Protein AF-A0A955NPN9-F1 (afdb_monomer)

Nearest PDB structures (foldseek):
  5m6d-assembly1_A  TM=6.287E-01  e=2.490E-02  Streptococcus pneumoniae
  8i7e-assembly1_A  TM=6.108E-01  e=1.784E-02  Salmonella enterica subsp. enterica serovar Typhi
  7z3s-assembly1_A  TM=9.015E-01  e=1.969E-01  Geobacillus stearothermophilus
  3nkl-assembly1_A  TM=7.163E-01  e=1.234E-01  Aliivibrio fischeri ES114
  4jn6-assembly1_D  TM=9.099E-01  e=6.991E-01  Mycobacterium tuberculosis

Mean predicted aligned error: 5.0 Å

Structure (mmCIF, N/CA/C/O backbone):
data_AF-A0A955NPN9-F1
#
_entry.id   AF-A0A955NPN9-F1
#
loop_
_atom_site.group_PDB
_atom_site.id
_atom_site.type_symbol
_atom_site.label_atom_id
_atom_site.label_alt_id
_atom_site.label_comp_id
_atom_site.label_asym_id
_atom_site.label_entity_id
_atom_site.label_seq_id
_atom_site.pdbx_PDB_ins_code
_atom_site.Cartn_x
_atom_site.Cartn_y
_atom_site.Cartn_z
_atom_site.occupancy
_atom_site.B_iso_or_equiv
_atom_site.auth_seq_id
_atom_site.auth_comp_id
_atom_site.auth_asym_id
_atom_site.auth_atom_id
_atom_site.pdbx_PDB_model_num
ATOM 1 N N . MET A 1 1 ? -21.944 3.449 19.389 1.00 42.56 1 MET A N 1
ATOM 2 C CA . MET A 1 1 ? -20.756 2.567 19.412 1.00 42.56 1 MET A CA 1
ATOM 3 C C . MET A 1 1 ? -19.534 3.445 19.206 1.00 42.56 1 MET A C 1
ATOM 5 O O . MET A 1 1 ? -19.521 4.190 18.235 1.00 42.56 1 MET A O 1
ATOM 9 N N . ALA A 1 2 ? -18.571 3.451 20.130 1.00 49.12 2 ALA A N 1
ATOM 10 C CA . ALA A 1 2 ? -17.327 4.191 19.923 1.00 49.12 2 ALA A CA 1
ATOM 11 C C . ALA A 1 2 ? -16.577 3.543 18.753 1.00 49.12 2 ALA A C 1
ATOM 13 O O . ALA A 1 2 ? -16.362 2.332 18.766 1.00 49.12 2 ALA A O 1
ATOM 14 N N . ALA A 1 3 ? -16.232 4.320 17.725 1.00 59.22 3 ALA A N 1
ATOM 15 C CA . ALA A 1 3 ? -15.410 3.821 16.635 1.00 59.22 3 ALA A CA 1
ATOM 16 C C . ALA A 1 3 ? -14.090 3.320 17.236 1.00 59.22 3 ALA A C 1
ATOM 18 O O . ALA A 1 3 ? -13.367 4.090 17.871 1.00 59.22 3 ALA A O 1
ATOM 19 N N . THR A 1 4 ? -13.790 2.030 17.086 1.00 62.12 4 THR A N 1
ATOM 20 C CA . THR A 1 4 ? -12.486 1.470 17.452 1.00 62.12 4 THR A CA 1
ATOM 21 C C . THR A 1 4 ? -11.408 2.318 16.786 1.00 62.12 4 THR A C 1
ATOM 23 O O . THR A 1 4 ? -11.417 2.467 15.563 1.00 62.12 4 THR A O 1
ATOM 26 N N . LYS A 1 5 ? -10.530 2.935 17.584 1.00 77.56 5 LYS A N 1
ATOM 27 C CA . LYS A 1 5 ? -9.521 3.891 17.112 1.00 77.56 5 LYS A CA 1
ATOM 28 C C . LYS A 1 5 ? -8.542 3.179 16.172 1.00 77.56 5 LYS A C 1
ATOM 30 O O . LYS A 1 5 ? -7.587 2.557 16.622 1.00 77.56 5 LYS A O 1
ATOM 35 N N . GLN A 1 6 ? -8.813 3.241 14.872 1.00 87.88 6 GLN A N 1
ATOM 36 C CA . GLN A 1 6 ? -8.010 2.588 13.845 1.00 87.88 6 GLN A CA 1
ATOM 37 C C . GLN A 1 6 ? -6.789 3.445 13.507 1.00 87.88 6 GLN A C 1
ATOM 39 O O . GLN A 1 6 ? -6.914 4.619 13.154 1.00 87.88 6 GLN A O 1
ATOM 44 N N . VAL A 1 7 ? -5.602 2.851 13.586 1.00 94.31 7 VAL A N 1
ATOM 45 C CA . VAL A 1 7 ? -4.355 3.475 13.152 1.00 94.31 7 VAL A CA 1
ATOM 46 C C . VAL A 1 7 ? -4.314 3.466 11.627 1.00 94.31 7 VAL A C 1
ATOM 48 O O . VAL A 1 7 ? -4.309 2.415 10.983 1.00 94.31 7 VAL A O 1
ATOM 51 N N . ARG A 1 8 ? -4.307 4.666 11.047 1.00 95.25 8 ARG A N 1
ATOM 52 C CA . ARG A 1 8 ? -4.221 4.891 9.604 1.00 95.25 8 ARG A CA 1
ATOM 53 C C . ARG A 1 8 ? -2.757 5.059 9.223 1.00 95.25 8 ARG A C 1
ATOM 55 O O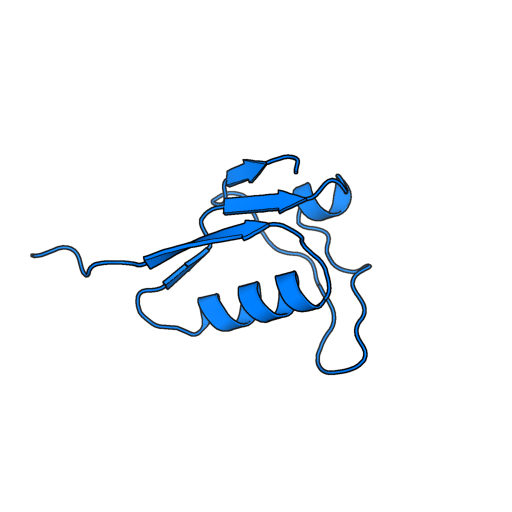 . ARG A 1 8 ? -2.123 6.017 9.649 1.00 95.25 8 ARG A O 1
ATOM 62 N N . VAL A 1 9 ? -2.237 4.127 8.436 1.00 96.31 9 VAL A N 1
ATOM 63 C CA . VAL A 1 9 ? -0.818 4.054 8.085 1.00 96.31 9 VAL A CA 1
ATOM 64 C C . VAL A 1 9 ? -0.599 4.562 6.663 1.00 96.31 9 VAL A C 1
ATOM 66 O O . VAL A 1 9 ? -1.338 4.196 5.746 1.00 96.31 9 VAL A O 1
ATOM 69 N N . GLY A 1 10 ? 0.421 5.401 6.491 1.00 96.50 10 GLY A N 1
ATOM 70 C CA . GLY A 1 10 ? 0.998 5.742 5.194 1.00 96.50 10 GLY A CA 1
ATOM 71 C C . GLY A 1 10 ? 2.360 5.070 5.035 1.00 96.50 10 GLY A C 1
ATOM 72 O O . GL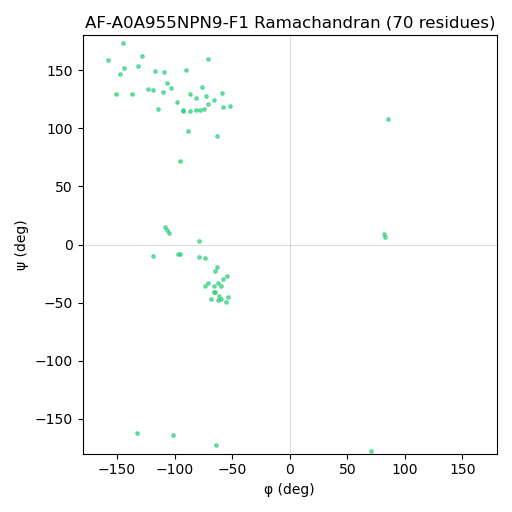Y A 1 10 ? 3.120 5.024 6.000 1.00 96.50 10 GLY A O 1
ATOM 73 N N . ILE A 1 11 ? 2.665 4.547 3.847 1.00 96.44 11 ILE A N 1
ATOM 74 C CA . ILE A 1 11 ? 3.975 3.954 3.537 1.00 96.44 11 ILE A CA 1
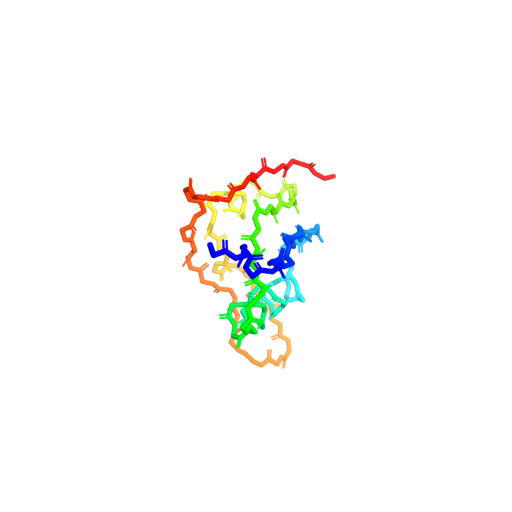ATOM 75 C C . ILE A 1 11 ? 4.660 4.800 2.466 1.00 96.44 11 ILE A C 1
ATOM 77 O O . ILE A 1 11 ? 4.165 4.885 1.348 1.00 96.44 11 ILE A O 1
ATOM 81 N N . ALA A 1 12 ? 5.800 5.401 2.796 1.00 96.50 12 ALA A N 1
ATOM 82 C CA . ALA A 1 12 ? 6.657 6.080 1.829 1.00 96.50 12 ALA A CA 1
ATOM 83 C C . ALA A 1 12 ? 7.798 5.140 1.414 1.00 96.50 12 ALA A C 1
ATOM 85 O O . ALA A 1 12 ? 8.542 4.650 2.263 1.00 96.50 12 ALA A O 1
ATOM 86 N N . GLY A 1 13 ? 7.905 4.872 0.117 1.00 95.00 13 GLY A N 1
ATOM 87 C CA . GLY A 1 13 ? 8.806 3.888 -0.465 1.00 95.00 13 GLY A CA 1
ATOM 88 C C . GLY A 1 13 ? 8.208 2.481 -0.481 1.00 95.00 13 GLY A C 1
ATOM 89 O O . GLY A 1 13 ? 8.156 1.773 0.526 1.00 95.00 13 GLY A O 1
ATOM 90 N N . ILE A 1 14 ? 7.840 2.020 -1.670 1.00 94.31 14 ILE A N 1
ATOM 91 C CA . ILE A 1 14 ? 7.442 0.646 -1.960 1.00 94.31 14 ILE A CA 1
ATOM 92 C C . ILE A 1 14 ? 8.676 -0.100 -2.481 1.00 94.31 14 ILE A C 1
ATOM 94 O O . ILE A 1 14 ? 8.858 -0.386 -3.661 1.00 94.31 14 ILE A O 1
ATOM 98 N N . GLY A 1 15 ? 9.599 -0.370 -1.565 1.00 92.31 15 GLY A N 1
ATOM 99 C CA . GLY A 1 15 ? 10.691 -1.324 -1.761 1.00 92.31 15 GLY A CA 1
ATOM 100 C C . GLY A 1 15 ? 10.389 -2.652 -1.074 1.00 92.31 15 GLY A C 1
ATOM 101 O O . GLY A 1 15 ? 9.270 -2.902 -0.628 1.00 92.31 15 GLY A O 1
ATOM 102 N N . PHE A 1 16 ? 11.413 -3.483 -0.894 1.00 91.31 16 PHE A N 1
ATOM 103 C CA . PHE A 1 16 ? 11.286 -4.733 -0.143 1.00 91.31 16 PHE A CA 1
ATOM 104 C C . PHE A 1 16 ? 10.701 -4.527 1.271 1.00 91.31 16 PHE A C 1
ATOM 106 O O . PHE A 1 16 ? 9.754 -5.209 1.672 1.00 91.31 16 PHE A O 1
ATOM 113 N N . MET A 1 17 ? 11.192 -3.521 2.005 1.00 91.69 17 MET A N 1
ATOM 114 C CA . MET A 1 17 ? 10.657 -3.195 3.332 1.00 91.69 17 MET A CA 1
ATOM 115 C C . MET A 1 17 ? 9.261 -2.576 3.274 1.00 91.69 17 MET A C 1
ATOM 117 O O . MET A 1 17 ? 8.463 -2.839 4.170 1.00 91.69 17 MET A O 1
ATOM 121 N N . GLY A 1 18 ? 8.939 -1.809 2.231 1.00 93.56 18 GLY A N 1
ATOM 122 C CA . GLY A 1 18 ? 7.602 -1.241 2.040 1.00 93.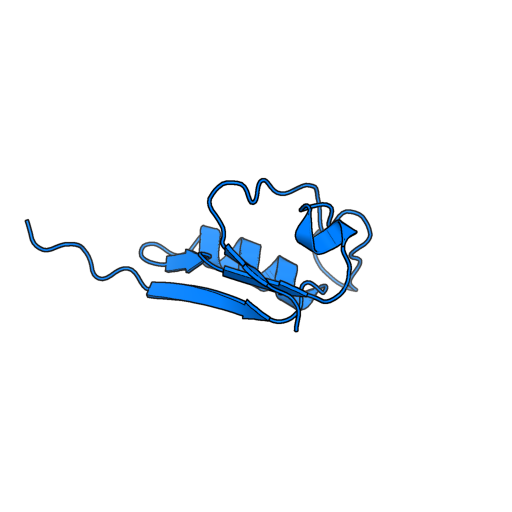56 18 GLY A CA 1
ATOM 123 C C . GLY A 1 18 ? 6.543 -2.332 1.886 1.00 93.56 18 GLY A C 1
ATOM 124 O O . GLY A 1 18 ? 5.547 -2.331 2.605 1.00 93.56 18 GLY A O 1
ATOM 125 N N . VAL A 1 19 ? 6.811 -3.329 1.035 1.00 93.00 19 VAL A N 1
ATOM 126 C CA . VAL A 1 19 ? 5.951 -4.516 0.862 1.00 93.00 19 VAL A CA 1
ATOM 127 C C . VAL A 1 19 ? 5.833 -5.314 2.159 1.00 93.00 19 VAL A C 1
ATOM 129 O O . VAL A 1 19 ? 4.735 -5.712 2.549 1.00 93.00 19 VAL A O 1
ATOM 132 N N . THR A 1 20 ? 6.953 -5.521 2.855 1.00 92.50 20 THR A N 1
ATOM 133 C CA . THR A 1 20 ? 6.971 -6.265 4.122 1.00 92.50 20 THR A CA 1
ATOM 134 C C . THR A 1 20 ? 6.083 -5.592 5.171 1.00 92.50 20 THR A C 1
ATOM 136 O O . THR A 1 20 ? 5.242 -6.251 5.784 1.00 92.50 20 THR A O 1
ATOM 139 N N . HIS A 1 21 ? 6.205 -4.272 5.338 1.00 93.94 21 HIS A N 1
ATOM 140 C CA . HIS A 1 21 ? 5.356 -3.511 6.253 1.00 93.94 21 HIS A CA 1
ATOM 141 C C . HIS A 1 21 ? 3.898 -3.496 5.799 1.00 93.94 21 HIS A C 1
ATOM 143 O O . HIS A 1 21 ? 3.014 -3.675 6.631 1.00 93.94 21 HIS A O 1
ATOM 149 N N . TYR A 1 22 ? 3.630 -3.351 4.498 1.00 94.12 22 TYR A N 1
ATOM 150 C CA . TYR A 1 22 ? 2.274 -3.421 3.955 1.00 94.12 22 TYR A CA 1
ATOM 151 C C . TYR A 1 22 ? 1.581 -4.736 4.347 1.00 94.12 22 TYR A C 1
ATOM 153 O O . TYR A 1 22 ? 0.483 -4.726 4.908 1.00 94.12 22 TYR A O 1
ATOM 161 N N . GLY A 1 23 ? 2.261 -5.869 4.140 1.00 92.06 23 GLY A N 1
ATOM 162 C CA . GLY A 1 23 ? 1.762 -7.186 4.534 1.00 92.06 23 GLY A CA 1
ATOM 163 C C . GLY A 1 23 ? 1.637 -7.367 6.051 1.00 92.06 23 GLY A C 1
ATOM 164 O O . GLY A 1 23 ? 0.700 -8.019 6.512 1.00 92.06 23 GLY A O 1
ATOM 165 N N . ALA A 1 24 ? 2.545 -6.786 6.840 1.00 93.06 24 ALA A N 1
ATOM 166 C CA . ALA A 1 24 ? 2.486 -6.840 8.300 1.00 93.06 24 ALA A CA 1
ATOM 167 C C . ALA A 1 24 ? 1.298 -6.040 8.856 1.00 93.06 24 ALA A C 1
ATOM 169 O O . ALA A 1 24 ? 0.533 -6.566 9.662 1.00 93.06 24 ALA A O 1
ATOM 170 N N . PHE A 1 25 ? 1.084 -4.807 8.383 1.00 93.62 25 PHE A N 1
ATOM 171 C CA . PHE A 1 25 ? -0.037 -3.966 8.811 1.00 93.62 25 PHE A CA 1
ATOM 172 C C . PHE A 1 25 ? -1.397 -4.580 8.477 1.00 93.62 25 PHE A C 1
ATOM 174 O O . PHE A 1 25 ? -2.324 -4.436 9.268 1.00 93.62 25 PHE A O 1
ATOM 181 N N . GLY A 1 26 ? -1.512 -5.321 7.369 1.00 89.31 26 GLY A N 1
ATOM 182 C CA . GLY A 1 26 ? -2.729 -6.069 7.036 1.00 89.31 26 GLY A CA 1
ATOM 183 C C . GLY A 1 26 ? -3.089 -7.174 8.041 1.00 89.31 26 GLY A C 1
ATOM 184 O O . GLY A 1 26 ? -4.240 -7.597 8.092 1.00 89.31 26 GLY A O 1
ATOM 185 N N . LYS A 1 27 ? -2.130 -7.627 8.859 1.00 92.12 27 LYS A N 1
ATOM 186 C CA . LYS A 1 27 ? -2.330 -8.662 9.888 1.00 92.12 27 LYS A CA 1
ATOM 187 C C . LYS A 1 27 ? -2.582 -8.090 11.284 1.00 92.12 27 LYS A C 1
ATOM 189 O O . LYS A 1 27 ? -2.889 -8.859 12.189 1.00 92.12 27 LYS A O 1
ATOM 194 N N . ILE A 1 28 ? -2.435 -6.778 11.481 1.00 93.12 28 ILE A N 1
ATOM 195 C CA . ILE A 1 28 ? -2.589 -6.131 12.789 1.00 93.12 28 ILE A CA 1
ATOM 196 C C . ILE A 1 28 ? -4.037 -5.640 12.942 1.00 93.12 28 ILE A C 1
ATOM 198 O O . ILE A 1 28 ? -4.451 -4.723 12.225 1.00 93.12 28 ILE A O 1
ATOM 202 N N . PRO A 1 29 ? -4.817 -6.185 13.896 1.00 91.94 29 PRO A N 1
ATOM 203 C CA . PRO A 1 29 ? -6.150 -5.674 14.189 1.00 91.94 29 PRO A CA 1
ATOM 204 C C . PRO A 1 29 ? -6.090 -4.199 14.595 1.00 91.94 29 PRO A C 1
ATOM 206 O O . PRO A 1 29 ? -5.301 -3.807 15.451 1.00 91.94 29 PRO A O 1
ATOM 209 N N . GLY A 1 30 ? -6.928 -3.368 13.975 1.00 91.56 30 GLY A N 1
ATOM 210 C CA . GLY A 1 30 ? -6.953 -1.930 14.247 1.00 91.56 30 GLY A CA 1
ATOM 211 C C . GLY A 1 30 ? -5.894 -1.113 13.500 1.00 91.56 30 GLY A C 1
ATOM 212 O O . GLY A 1 30 ? -5.826 0.092 13.725 1.00 91.56 30 GLY A O 1
ATOM 213 N N . ALA A 1 31 ? -5.125 -1.702 12.579 1.00 93.81 31 ALA A N 1
ATOM 214 C CA . ALA A 1 31 ? -4.292 -0.966 11.628 1.00 93.81 31 ALA A CA 1
ATOM 215 C C . ALA A 1 31 ? -4.864 -1.065 10.206 1.00 93.81 31 ALA A C 1
ATOM 217 O O . ALA A 1 31 ? -5.504 -2.049 9.838 1.00 93.81 31 ALA A O 1
ATOM 218 N N . LYS A 1 32 ? -4.663 -0.026 9.390 1.00 93.94 32 LYS A N 1
ATOM 219 C CA . LYS A 1 32 ? -4.941 -0.074 7.948 1.00 93.94 32 LYS A CA 1
ATOM 220 C C . LYS A 1 32 ?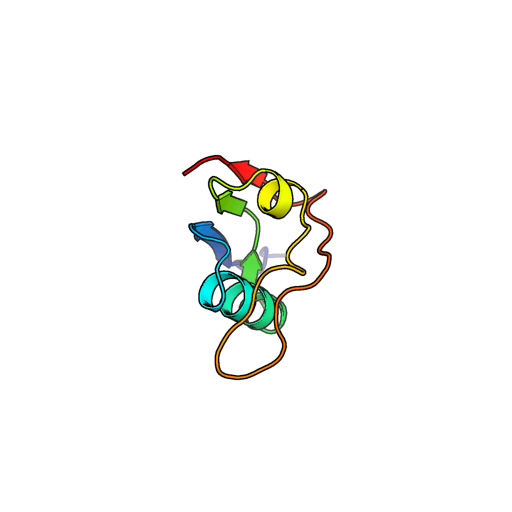 -4.019 0.861 7.194 1.00 93.94 32 LYS A C 1
ATOM 222 O O . LYS A 1 32 ? -3.940 2.047 7.516 1.00 93.94 32 LYS A O 1
ATOM 227 N N . VAL A 1 33 ? -3.380 0.334 6.155 1.00 95.44 33 VAL A N 1
ATOM 228 C CA . VAL A 1 33 ? -2.677 1.159 5.174 1.00 95.44 33 VAL A CA 1
ATOM 229 C C . VAL A 1 33 ? -3.721 1.907 4.354 1.00 95.44 33 VAL A C 1
ATOM 231 O O . VAL A 1 33 ? -4.608 1.301 3.759 1.00 95.44 33 VAL A O 1
ATOM 234 N N . VAL A 1 34 ? -3.658 3.234 4.387 1.00 96.69 34 VAL A N 1
ATOM 235 C CA . VAL A 1 34 ? -4.590 4.124 3.674 1.00 96.69 34 VAL A CA 1
ATOM 236 C C . VAL A 1 34 ? -3.890 5.003 2.648 1.00 96.69 34 VAL A C 1
ATOM 238 O O . VAL A 1 34 ? -4.568 5.687 1.881 1.00 96.69 34 VAL A O 1
ATOM 241 N N . ALA A 1 35 ? -2.558 5.017 2.654 1.00 97.19 35 ALA A N 1
ATOM 242 C CA . ALA A 1 35 ? -1.758 5.791 1.727 1.00 97.19 35 ALA A CA 1
ATOM 243 C C . ALA A 1 35 ? -0.438 5.088 1.396 1.00 97.19 35 ALA A C 1
ATOM 245 O O . ALA A 1 35 ? 0.156 4.443 2.263 1.00 97.19 35 ALA A O 1
ATOM 246 N N . ILE A 1 36 ? 0.032 5.270 0.167 1.00 96.94 36 ILE A N 1
ATOM 247 C CA . ILE A 1 36 ? 1.387 4.933 -0.263 1.00 96.94 36 ILE A CA 1
ATOM 248 C C . ILE A 1 36 ? 2.011 6.108 -1.024 1.00 96.94 36 ILE A C 1
ATOM 250 O O . ILE A 1 36 ? 1.285 6.893 -1.634 1.00 96.94 36 ILE A O 1
ATOM 254 N N . ALA A 1 37 ? 3.337 6.207 -1.016 1.00 97.31 37 ALA A N 1
ATOM 255 C CA . ALA A 1 37 ? 4.088 7.130 -1.857 1.00 97.31 37 ALA A CA 1
ATOM 256 C C . ALA A 1 37 ? 5.314 6.425 -2.457 1.00 97.31 37 ALA A C 1
ATOM 258 O O . ALA A 1 37 ? 6.052 5.771 -1.723 1.00 97.31 37 ALA A O 1
ATOM 259 N N . ASP A 1 38 ? 5.507 6.511 -3.771 1.00 95.88 38 ASP A N 1
ATOM 260 C CA . ASP A 1 38 ? 6.692 6.004 -4.483 1.00 95.88 38 ASP A CA 1
ATOM 261 C C . ASP A 1 38 ? 6.828 6.744 -5.821 1.00 95.88 38 ASP A C 1
ATOM 263 O O . ASP A 1 38 ? 5.836 7.260 -6.334 1.00 95.88 38 ASP A O 1
ATOM 267 N N . ASN A 1 39 ? 8.027 6.747 -6.400 1.00 95.25 39 ASN A N 1
ATOM 268 C CA . ASN A 1 39 ? 8.325 7.441 -7.659 1.00 95.25 39 ASN A CA 1
ATOM 269 C C . ASN A 1 39 ? 8.230 6.528 -8.882 1.00 95.25 39 ASN A C 1
ATOM 271 O O . ASN A 1 39 ? 8.324 7.001 -10.010 1.00 95.25 39 ASN A O 1
ATOM 275 N N . ASP A 1 40 ? 8.064 5.220 -8.680 1.00 94.44 40 ASP A N 1
ATOM 276 C CA . ASP A 1 40 ? 7.847 4.266 -9.761 1.00 94.44 40 ASP A CA 1
ATOM 277 C C . ASP A 1 40 ? 6.346 4.163 -10.107 1.00 94.44 40 ASP A C 1
ATOM 279 O O . ASP A 1 40 ? 5.563 3.640 -9.298 1.00 94.44 40 ASP A O 1
ATOM 283 N N . PRO A 1 41 ? 5.926 4.572 -11.323 1.00 94.44 41 PRO A N 1
ATOM 284 C CA . PRO A 1 41 ? 4.530 4.505 -11.750 1.00 94.44 41 PRO A CA 1
ATOM 285 C C . PRO A 1 41 ? 3.944 3.089 -11.710 1.00 94.44 41 PRO A C 1
ATOM 287 O O . PRO A 1 41 ? 2.748 2.919 -11.478 1.00 94.44 41 PRO A O 1
ATOM 290 N N . LYS A 1 42 ? 4.766 2.043 -11.897 1.00 94.50 42 LYS A N 1
ATOM 291 C CA . LYS A 1 42 ? 4.294 0.652 -11.798 1.00 94.50 42 LYS A CA 1
ATOM 292 C C . LYS A 1 42 ? 3.852 0.333 -10.380 1.00 94.50 42 LYS A C 1
ATOM 294 O O . LYS A 1 42 ? 2.804 -0.276 -10.174 1.00 94.50 42 LYS A O 1
ATOM 299 N N . LYS A 1 43 ? 4.610 0.804 -9.393 1.00 94.00 43 LYS A N 1
ATOM 300 C CA . LYS A 1 43 ? 4.290 0.570 -7.987 1.00 94.00 43 LYS A CA 1
ATOM 301 C C . LYS A 1 43 ? 3.108 1.398 -7.518 1.00 94.00 43 LYS A C 1
ATOM 303 O O . LYS A 1 43 ? 2.301 0.895 -6.738 1.00 94.00 43 LYS A O 1
ATOM 308 N N . GLN A 1 44 ? 2.980 2.620 -8.031 1.00 94.38 44 GLN A N 1
ATOM 309 C CA . GLN A 1 44 ? 1.791 3.451 -7.856 1.00 94.38 44 GLN A CA 1
ATOM 310 C C . GLN A 1 44 ? 0.532 2.777 -8.427 1.00 94.38 44 GLN A C 1
ATOM 312 O O . GLN A 1 44 ? -0.535 2.863 -7.826 1.00 94.38 44 GLN A O 1
ATOM 317 N N . ALA A 1 45 ? 0.664 2.039 -9.534 1.00 94.69 45 ALA A N 1
ATOM 318 C CA . ALA A 1 45 ? -0.404 1.224 -10.115 1.00 94.69 45 ALA A CA 1
ATOM 319 C C . ALA A 1 45 ? -0.626 -0.129 -9.403 1.00 94.69 45 ALA A C 1
ATOM 321 O O . ALA A 1 45 ? -1.458 -0.923 -9.840 1.00 94.69 45 ALA A O 1
ATOM 322 N N . GLY A 1 46 ? 0.108 -0.412 -8.320 1.00 92.56 46 GLY A N 1
ATOM 323 C CA . GLY A 1 46 ? -0.024 -1.650 -7.546 1.00 92.56 46 GLY A CA 1
ATOM 324 C C . GLY A 1 46 ? 0.723 -2.849 -8.130 1.00 92.56 46 GLY A C 1
ATOM 325 O O . GLY A 1 46 ? 0.557 -3.966 -7.642 1.00 92.56 46 GLY A O 1
ATOM 326 N N . ASP A 1 47 ? 1.557 -2.654 -9.152 1.00 94.62 47 ASP A N 1
ATOM 327 C CA . ASP A 1 47 ? 2.423 -3.702 -9.684 1.00 94.62 47 ASP A CA 1
ATOM 328 C C . ASP A 1 47 ? 3.759 -3.735 -8.933 1.00 94.62 47 ASP A C 1
ATOM 330 O O . ASP A 1 47 ? 4.676 -2.951 -9.191 1.00 94.62 47 ASP A O 1
ATOM 334 N N . TRP A 1 48 ? 3.863 -4.643 -7.961 1.00 93.69 48 TRP A N 1
ATOM 335 C CA . TRP A 1 48 ? 5.049 -4.816 -7.122 1.00 93.69 48 TRP A CA 1
ATOM 336 C C . TRP A 1 48 ? 5.833 -6.084 -7.475 1.00 93.69 48 TRP A C 1
ATOM 338 O O . TRP A 1 48 ? 6.738 -6.463 -6.733 1.00 93.69 48 TRP A O 1
ATOM 348 N N . THR A 1 49 ? 5.554 -6.744 -8.607 1.00 91.25 49 THR A N 1
ATOM 349 C CA . THR A 1 49 ? 6.210 -8.021 -8.963 1.00 91.25 49 THR A CA 1
ATOM 350 C C . THR A 1 49 ? 7.716 -7.886 -9.196 1.00 91.25 49 THR A C 1
ATOM 352 O O . THR A 1 49 ? 8.458 -8.862 -9.104 1.00 91.25 49 THR A O 1
ATOM 355 N N . GLY A 1 50 ? 8.187 -6.676 -9.514 1.00 87.75 50 GLY A N 1
ATOM 356 C CA . GLY A 1 50 ? 9.613 -6.370 -9.654 1.00 87.75 50 GLY A CA 1
ATOM 357 C C . GLY A 1 50 ? 10.369 -6.292 -8.323 1.00 87.75 50 GLY A C 1
ATOM 358 O O . GLY A 1 50 ? 11.598 -6.265 -8.321 1.00 87.75 50 GLY A O 1
ATOM 359 N N . ILE A 1 51 ? 9.662 -6.262 -7.190 1.00 88.75 51 ILE A N 1
ATOM 360 C CA . ILE A 1 51 ? 10.270 -6.083 -5.873 1.00 88.75 51 ILE A CA 1
ATOM 361 C C . ILE A 1 51 ? 10.823 -7.409 -5.375 1.00 88.75 51 ILE A C 1
ATOM 363 O O . ILE A 1 51 ? 10.086 -8.356 -5.095 1.00 88.75 51 ILE A O 1
ATOM 367 N N . ARG A 1 52 ? 12.145 -7.439 -5.214 1.00 83.00 52 ARG A N 1
ATOM 368 C CA . ARG A 1 52 ? 12.900 -8.567 -4.672 1.00 83.00 52 ARG A CA 1
ATOM 369 C C . ARG A 1 52 ? 13.581 -8.155 -3.375 1.00 83.00 52 ARG A C 1
ATOM 371 O O . ARG A 1 52 ? 13.965 -6.999 -3.209 1.00 83.00 52 ARG A O 1
ATOM 378 N N . GLY A 1 53 ? 13.753 -9.112 -2.478 1.00 75.56 53 GLY A N 1
ATOM 379 C CA . GLY A 1 53 ? 14.582 -8.955 -1.292 1.00 75.56 53 GLY A CA 1
ATOM 380 C C . GLY A 1 53 ? 15.280 -10.253 -0.941 1.00 75.56 53 GLY A C 1
ATOM 381 O O . GLY A 1 53 ? 15.027 -11.292 -1.546 1.00 75.56 53 GLY A O 1
ATOM 382 N N . ASN A 1 54 ? 16.167 -10.172 0.043 1.00 76.00 54 ASN A N 1
ATOM 383 C CA . ASN A 1 54 ? 17.015 -11.293 0.443 1.00 76.00 54 ASN A CA 1
ATOM 384 C C . ASN A 1 54 ? 16.283 -12.331 1.318 1.00 76.00 54 ASN A C 1
ATOM 386 O O . ASN A 1 54 ? 16.827 -13.402 1.562 1.00 76.00 54 ASN A O 1
ATOM 390 N N . PHE A 1 55 ? 15.073 -12.025 1.799 1.00 63.12 55 PHE A N 1
ATOM 391 C CA . PHE A 1 55 ? 14.276 -12.876 2.690 1.00 63.12 55 PHE A CA 1
ATOM 392 C C . PHE A 1 55 ? 12.778 -12.750 2.369 1.00 63.12 55 PHE A C 1
ATOM 394 O O . PHE A 1 55 ? 12.337 -11.699 1.925 1.00 63.12 55 PHE A O 1
ATOM 401 N N . GLY A 1 56 ? 11.976 -13.786 2.631 1.00 63.00 56 GLY A N 1
ATOM 402 C CA . GLY A 1 56 ? 10.517 -13.744 2.440 1.00 63.00 56 GLY A CA 1
ATOM 403 C C . GLY A 1 56 ? 10.047 -13.718 0.976 1.00 63.00 56 GLY A C 1
ATOM 404 O O . GLY A 1 56 ? 10.836 -13.813 0.038 1.00 63.00 56 GLY A O 1
ATOM 405 N N . SER A 1 57 ? 8.729 -13.631 0.776 1.00 63.84 57 SER A N 1
ATOM 406 C CA . SER A 1 57 ? 8.122 -13.471 -0.550 1.00 63.84 57 SER A CA 1
ATOM 407 C C . SER A 1 57 ? 8.292 -12.030 -1.041 1.00 63.84 57 SER A C 1
ATOM 409 O O . SER A 1 57 ? 8.066 -11.094 -0.274 1.00 63.84 57 SER A O 1
ATOM 411 N N . GLY A 1 58 ? 8.666 -11.850 -2.310 1.00 74.94 58 GLY A N 1
ATOM 412 C CA . GLY A 1 58 ? 8.733 -10.534 -2.954 1.00 74.94 58 GLY A CA 1
ATOM 413 C C . GLY A 1 58 ? 7.372 -9.838 -3.069 1.00 74.94 58 GLY A C 1
ATOM 414 O O . GLY A 1 58 ? 6.360 -10.295 -2.532 1.00 74.94 58 GLY A O 1
ATOM 415 N N . GLY A 1 59 ? 7.345 -8.714 -3.784 1.00 81.12 59 GLY A N 1
ATOM 416 C CA . GLY A 1 59 ? 6.088 -8.033 -4.090 1.00 81.12 59 GLY A CA 1
ATOM 417 C C . GLY A 1 59 ? 5.240 -8.795 -5.114 1.00 81.12 59 GLY A C 1
ATOM 418 O O . GLY A 1 59 ? 5.731 -9.644 -5.858 1.00 81.12 59 GLY A O 1
ATOM 419 N N . GLY A 1 60 ? 3.942 -8.495 -5.138 1.00 88.19 60 GLY A N 1
ATOM 420 C CA . GLY A 1 60 ? 2.968 -9.052 -6.079 1.00 88.19 60 GLY A CA 1
ATOM 421 C C . GLY A 1 60 ? 2.100 -7.955 -6.688 1.00 88.19 60 GLY A C 1
ATOM 422 O O . GLY A 1 60 ? 2.442 -6.781 -6.612 1.00 88.19 60 GLY A O 1
ATOM 423 N N . LYS A 1 61 ? 0.956 -8.315 -7.269 1.00 90.50 61 LYS A N 1
ATOM 424 C CA . LYS A 1 61 ? -0.046 -7.312 -7.655 1.00 90.50 61 LYS A CA 1
ATOM 425 C C . LYS A 1 61 ? -0.960 -7.018 -6.475 1.00 90.50 61 LYS A C 1
ATOM 427 O O . LYS A 1 61 ? -1.484 -7.946 -5.862 1.00 90.50 61 LYS A O 1
ATOM 432 N N . VAL A 1 62 ? -1.140 -5.740 -6.170 1.00 91.06 62 VAL A N 1
ATOM 433 C CA . VAL A 1 62 ? -1.957 -5.262 -5.054 1.00 91.06 62 VAL A CA 1
ATOM 434 C C . VAL A 1 62 ? -3.021 -4.313 -5.577 1.00 91.06 62 VAL A C 1
ATOM 436 O O . VAL A 1 62 ? -2.734 -3.424 -6.372 1.00 91.06 62 VAL A O 1
ATOM 439 N N . ASP A 1 63 ? -4.256 -4.497 -5.116 1.00 92.12 63 ASP A N 1
ATOM 440 C CA . ASP A 1 63 ? -5.337 -3.561 -5.403 1.00 92.12 63 ASP A CA 1
ATOM 441 C C . ASP A 1 63 ? -5.222 -2.323 -4.503 1.00 92.12 63 ASP A C 1
ATOM 443 O O . ASP A 1 63 ? -5.342 -2.394 -3.276 1.00 92.12 63 ASP A O 1
ATOM 447 N N . LEU A 1 64 ? -4.989 -1.174 -5.132 1.00 92.38 64 LEU A N 1
ATOM 448 C CA . LEU A 1 64 ? -4.852 0.119 -4.472 1.00 92.38 64 LEU A CA 1
ATOM 449 C C . LEU A 1 64 ? -6.083 1.013 -4.648 1.00 92.38 64 LEU A C 1
ATOM 451 O O . LEU A 1 64 ? -6.039 2.165 -4.230 1.00 92.38 64 LEU A O 1
ATOM 455 N N . SER A 1 65 ? -7.201 0.501 -5.175 1.00 90.38 65 SER A N 1
ATOM 456 C CA . SER A 1 65 ? -8.408 1.298 -5.463 1.00 90.38 65 SER A CA 1
ATOM 457 C C . SER A 1 65 ? -8.942 2.080 -4.252 1.00 90.38 65 SER A C 1
ATOM 459 O O . SER A 1 65 ? -9.556 3.131 -4.400 1.00 90.38 65 SER A O 1
ATOM 461 N N . ASN A 1 66 ? -8.684 1.591 -3.033 1.00 90.31 66 ASN A N 1
ATOM 462 C CA . ASN A 1 66 ? -9.083 2.226 -1.771 1.00 90.31 66 ASN A CA 1
ATOM 463 C C . ASN A 1 66 ? -7.908 2.844 -0.983 1.00 90.31 66 ASN A C 1
ATOM 465 O O . ASN A 1 66 ? -8.041 3.129 0.212 1.00 90.31 66 ASN A O 1
ATOM 469 N N . THR A 1 67 ? -6.755 3.027 -1.627 1.00 94.56 67 THR A N 1
ATOM 470 C CA 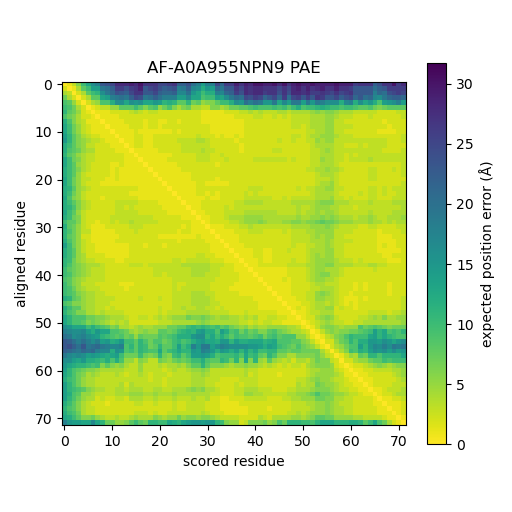. THR A 1 67 ? -5.523 3.562 -1.037 1.00 94.56 67 THR A CA 1
ATOM 471 C C . THR A 1 67 ? -5.145 4.850 -1.753 1.00 94.56 67 THR A C 1
ATOM 473 O O . THR A 1 67 ? -5.143 4.913 -2.977 1.00 94.56 67 THR A O 1
ATOM 476 N N . LYS A 1 68 ? -4.811 5.901 -1.003 1.00 96.69 68 LYS A N 1
ATOM 477 C CA . LYS A 1 68 ? -4.308 7.137 -1.609 1.00 96.69 68 LYS A CA 1
ATOM 478 C C . LYS A 1 68 ? -2.887 6.917 -2.119 1.00 96.69 68 LYS A C 1
ATOM 480 O O . LYS A 1 68 ? -2.038 6.462 -1.359 1.00 96.69 68 LYS A O 1
ATOM 485 N N . VAL A 1 69 ? -2.634 7.251 -3.374 1.00 96.19 69 VAL A N 1
ATOM 486 C CA . VAL A 1 69 ? -1.319 7.099 -4.000 1.00 96.19 69 VAL A CA 1
ATOM 487 C C . VAL A 1 69 ? -0.722 8.482 -4.231 1.00 96.19 69 VAL A C 1
ATOM 489 O O . VAL A 1 69 ? -1.407 9.370 -4.735 1.00 96.19 69 VAL A O 1
ATOM 492 N N . PHE A 1 70 ? 0.532 8.658 -3.825 1.00 95.56 70 PHE A N 1
ATOM 493 C CA . PHE A 1 70 ? 1.286 9.902 -3.951 1.00 95.56 70 PHE A CA 1
ATOM 494 C C . PHE A 1 70 ? 2.645 9.654 -4.622 1.00 95.56 70 PHE A C 1
ATOM 496 O O . PHE A 1 70 ? 3.146 8.529 -4.655 1.00 95.56 70 PHE A O 1
ATOM 503 N N . GLU A 1 71 ? 3.246 10.728 -5.121 1.00 92.19 71 GLU A N 1
ATOM 504 C CA . GLU A 1 71 ? 4.660 10.789 -5.508 1.00 92.19 71 GLU A CA 1
ATOM 505 C C . GLU A 1 71 ? 5.497 11.249 -4.296 1.00 92.19 71 GLU A C 1
ATOM 507 O O . GLU A 1 71 ? 4.960 11.942 -3.423 1.00 92.19 71 GLU A O 1
ATOM 512 N N . SER A 1 72 ? 6.763 10.818 -4.190 1.00 79.44 72 SER A N 1
ATOM 513 C CA . SER A 1 72 ? 7.633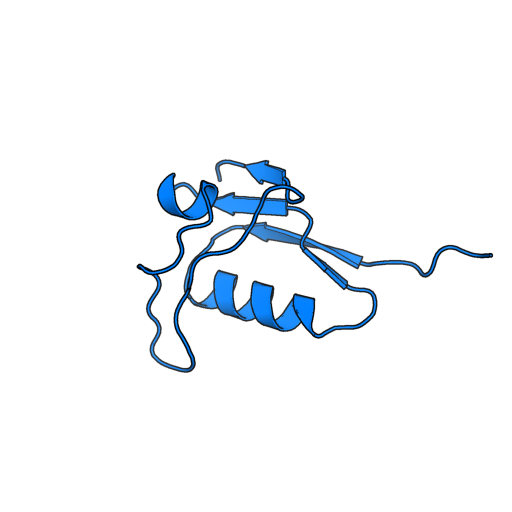 11.008 -3.007 1.00 79.44 72 SER A CA 1
ATOM 514 C C . SER A 1 72 ? 8.939 11.751 -3.268 1.00 79.44 72 SER A C 1
ATOM 516 O O . SER A 1 72 ? 9.579 11.509 -4.312 1.00 79.44 72 SER A O 1
#

pLDDT: mean 88.47, std 11.58, range [42.56, 97.31]

Secondary structure (DSSP, 8-state):
-PPP--EEEEEE--SHHHHHHHH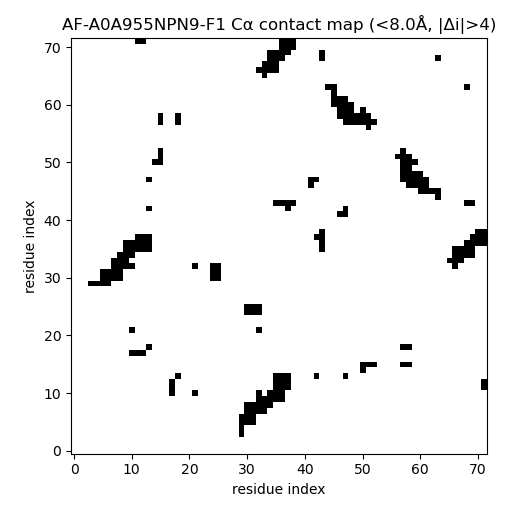HHTTSTTEEEEEEE-S-HHHHTTB-TT---SSS----B---TTSEEE--

Sequence (72 aa):
MAATKQVRVGIAGIGFMGVTHYGAFGKIPGAKVVAIADNDPKKQAGDWTGIRGNFGSGGGKVDLSNTKVFES

Foldseek 3Di:
DPPLQAAEDEAEDPAQVSQVVQVVQVVDPRYDHAEYEEQDVCVLQQAFVVHDDPDDDGGHRDDCVRHHYYYD

Solvent-accessible surface area (backbone atoms only — not comparable to full-atom values): 4305 Å² total; per-residue (Å²): 130,84,77,76,83,58,48,77,37,69,44,77,44,79,45,49,67,33,4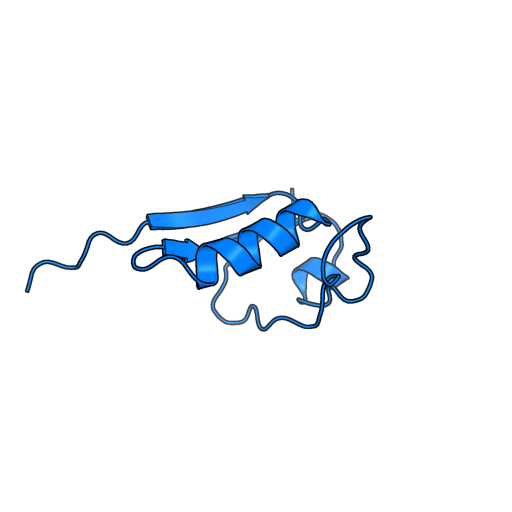6,52,48,54,60,51,38,76,70,38,88,55,44,39,74,45,32,42,20,33,79,50,69,53,51,65,69,20,47,27,63,85,33,64,59,98,64,82,81,57,40,49,80,47,90,48,92,83,36,48,70,43,76,108

Radius of gyration: 12.65 Å; Cα contacts (8 Å, |Δi|>4): 118; chains: 1; bounding box: 38×25×32 Å